Protein AF-A0AA44BCF9-F1 (afdb_monomer_lite)

Sequence (141 aa):
MGVAEGLFGTLADEVGYPYNHYNTQMFHSFSGGYASEASLCGALGVAATFVGAVLEPAEARPVIKEMMDWYKTADLPIYDSGNRPSGTTTVAKSTLCYDSVSKYIKADNLEYADGERKERCASVTADVSRYIVEVLNEKLG

Organism: NCBI:txid2565777

Foldseek 3Di:
DLLLCLQLVVCCVVPNPPSVVDDSVVLVCCPCNGPVPQAFQSLLVNLLVSLVVVDPPVVSVVLSVVLQVCQQADFDDPDDPVPQPVPHTDRQNHRTSCSRLVRRCVVVVHDPVDPNSVSRSSSVSVVSSVSSVVVVVVVPD

Structure (mmCIF, N/CA/C/O backbone):
data_AF-A0AA44BCF9-F1
#
_entry.id   AF-A0AA44BCF9-F1
#
loop_
_atom_site.group_PDB
_atom_site.id
_atom_site.type_symbol
_atom_site.label_atom_id
_atom_site.label_alt_id
_atom_site.label_comp_id
_atom_site.label_asym_id
_atom_site.label_entity_id
_atom_site.label_seq_id
_atom_site.pdbx_PDB_ins_code
_atom_site.Cartn_x
_atom_site.Cartn_y
_atom_site.Cartn_z
_atom_site.occupancy
_atom_site.B_iso_or_equiv
_atom_site.auth_seq_id
_atom_site.auth_comp_id
_atom_site.auth_asym_id
_atom_site.auth_atom_id
_atom_site.pdbx_PDB_model_num
ATOM 1 N N . MET A 1 1 ? -7.472 0.528 -5.945 1.00 62.50 1 MET A N 1
ATOM 2 C CA . MET A 1 1 ? -8.679 -0.280 -5.691 1.00 62.50 1 MET A CA 1
ATOM 3 C C . MET A 1 1 ? -8.399 -1.427 -4.731 1.00 62.50 1 MET A C 1
ATOM 5 O O . MET A 1 1 ? -9.071 -1.470 -3.719 1.00 62.50 1 MET A O 1
ATOM 9 N N . GLY A 1 2 ? -7.381 -2.272 -4.966 1.00 86.56 2 GLY A N 1
ATOM 10 C CA . GLY A 1 2 ? -7.133 -3.472 -4.143 1.00 86.56 2 GLY A CA 1
ATOM 11 C C . GLY A 1 2 ? -7.133 -3.265 -2.619 1.00 86.56 2 GLY A C 1
ATOM 12 O O . GLY A 1 2 ? -7.806 -4.017 -1.933 1.00 86.56 2 GLY A O 1
ATOM 13 N N . VAL A 1 3 ? -6.493 -2.207 -2.094 1.00 91.88 3 VAL A N 1
ATOM 14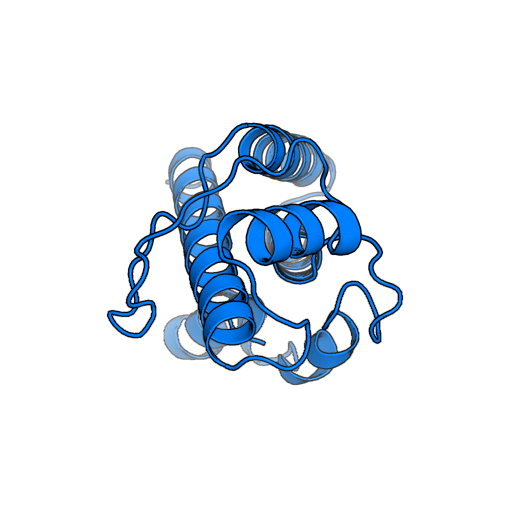 C CA . VAL A 1 3 ? -6.547 -1.911 -0.645 1.00 91.88 3 VAL A CA 1
ATOM 15 C C . VAL A 1 3 ? -7.963 -1.558 -0.179 1.00 91.88 3 VAL A C 1
ATOM 17 O O . VAL A 1 3 ? -8.382 -1.993 0.884 1.00 91.88 3 VAL A O 1
ATOM 20 N N . ALA A 1 4 ? -8.709 -0.773 -0.961 1.00 94.81 4 ALA A N 1
ATOM 21 C CA . ALA A 1 4 ? -10.055 -0.345 -0.583 1.00 94.81 4 ALA A CA 1
ATOM 22 C C . ALA A 1 4 ? -11.020 -1.533 -0.546 1.00 94.81 4 ALA A C 1
ATOM 24 O O . ALA A 1 4 ? -11.741 -1.686 0.430 1.00 94.81 4 ALA A O 1
ATOM 25 N N . GLU A 1 5 ? -10.994 -2.387 -1.571 1.00 95.25 5 GLU A N 1
ATOM 26 C CA . GLU A 1 5 ? -11.813 -3.605 -1.606 1.00 95.25 5 GLU A CA 1
ATOM 27 C C . GLU A 1 5 ? -11.397 -4.583 -0.504 1.00 95.25 5 GLU A C 1
ATOM 29 O O . GLU A 1 5 ? -12.237 -5.045 0.256 1.00 95.25 5 GLU A O 1
ATOM 34 N N . GLY A 1 6 ? -10.092 -4.828 -0.343 1.00 94.31 6 GLY A N 1
ATOM 35 C CA . GLY A 1 6 ? -9.588 -5.766 0.661 1.00 94.31 6 GLY A CA 1
ATOM 36 C C . GLY A 1 6 ? -9.859 -5.352 2.110 1.00 94.31 6 GLY A C 1
ATOM 37 O O . GLY A 1 6 ? -9.865 -6.217 2.982 1.00 94.31 6 GLY A O 1
ATOM 38 N N . LEU A 1 7 ? -10.088 -4.061 2.376 1.00 95.62 7 LEU A N 1
ATOM 39 C CA . LEU A 1 7 ? -10.362 -3.540 3.718 1.00 95.62 7 LEU A CA 1
ATOM 40 C C . LEU A 1 7 ? -11.829 -3.116 3.881 1.00 95.62 7 LEU A C 1
ATOM 42 O O . LEU A 1 7 ? -12.579 -3.758 4.609 1.00 95.62 7 LEU A O 1
ATOM 46 N N . PHE A 1 8 ? -12.258 -2.052 3.194 1.00 96.38 8 PHE A N 1
ATOM 47 C CA . PHE A 1 8 ? -13.635 -1.558 3.283 1.00 96.38 8 PHE A CA 1
ATOM 48 C C . PHE A 1 8 ? -14.638 -2.526 2.655 1.00 96.38 8 PHE A C 1
ATOM 50 O O . PHE A 1 8 ? -15.687 -2.740 3.249 1.00 96.38 8 PHE A O 1
ATOM 57 N N . GLY A 1 9 ? -14.324 -3.104 1.490 1.00 96.00 9 GLY A N 1
ATOM 58 C CA . GLY A 1 9 ? -15.202 -4.068 0.816 1.00 96.00 9 GLY A CA 1
ATOM 59 C C . GLY A 1 9 ? -15.420 -5.319 1.666 1.00 96.00 9 GLY A C 1
ATOM 60 O O . GLY A 1 9 ? -16.556 -5.654 1.980 1.00 96.00 9 GLY A O 1
ATOM 61 N N . THR A 1 10 ? -14.338 -5.924 2.163 1.00 95.69 10 THR A N 1
ATOM 62 C CA . THR A 1 10 ? -14.417 -7.072 3.083 1.00 95.69 10 THR A CA 1
ATOM 63 C C . THR A 1 10 ? -15.270 -6.767 4.319 1.00 95.69 10 THR A C 1
ATOM 65 O O . THR A 1 10 ? -16.131 -7.561 4.683 1.00 95.69 10 THR A O 1
ATOM 68 N N . LEU A 1 11 ? -15.084 -5.610 4.970 1.00 95.38 11 LEU A N 1
ATOM 69 C CA . LEU A 1 11 ? -15.916 -5.247 6.124 1.00 95.38 11 LEU A CA 1
ATOM 70 C C . LEU A 1 11 ? -17.363 -4.913 5.742 1.00 95.38 11 LEU A C 1
ATOM 72 O O . LEU A 1 11 ? -18.267 -5.129 6.548 1.00 95.38 11 LEU A O 1
ATOM 76 N N . ALA A 1 12 ? -17.611 -4.390 4.542 1.00 96.44 12 ALA A N 1
ATOM 77 C CA . ALA A 1 12 ? -18.965 -4.177 4.048 1.00 96.44 12 ALA A CA 1
ATOM 78 C C . ALA A 1 12 ? -19.724 -5.505 3.913 1.00 96.44 12 ALA A C 1
ATOM 80 O O . ALA A 1 12 ? -20.889 -5.560 4.307 1.00 96.44 12 ALA A O 1
ATOM 81 N N . ASP A 1 13 ? -19.056 -6.550 3.420 1.00 96.75 13 ASP A N 1
ATOM 82 C CA . ASP A 1 13 ? -19.635 -7.884 3.244 1.00 96.75 13 ASP A CA 1
ATOM 83 C C . ASP A 1 13 ? -19.820 -8.618 4.584 1.00 96.75 13 ASP A C 1
ATOM 85 O O . ASP A 1 13 ? -20.886 -9.177 4.841 1.00 96.75 13 ASP A O 1
ATOM 89 N N . GLU A 1 14 ? -18.812 -8.583 5.461 1.00 96.50 14 GLU A N 1
ATOM 90 C CA . GLU A 1 14 ? -18.799 -9.371 6.705 1.00 96.50 14 GLU A CA 1
ATOM 91 C C . GLU A 1 14 ? -19.484 -8.672 7.893 1.00 96.50 14 GLU A C 1
ATOM 93 O O . GLU A 1 14 ? -20.059 -9.327 8.762 1.00 96.50 14 GLU A O 1
ATOM 98 N N . VAL A 1 15 ? -19.421 -7.336 7.963 1.00 95.69 15 VAL A N 1
ATOM 99 C CA . VAL A 1 15 ? -19.918 -6.544 9.109 1.00 95.69 15 VAL A CA 1
ATOM 100 C C . VAL A 1 15 ? -21.111 -5.663 8.729 1.00 95.69 15 VAL A C 1
ATOM 102 O O . VAL A 1 15 ? -22.003 -5.435 9.548 1.00 95.69 15 VAL A O 1
ATOM 105 N N . GLY A 1 16 ? -21.171 -5.168 7.492 1.00 96.19 16 GLY A N 1
ATOM 106 C CA . GLY A 1 16 ? -22.231 -4.269 7.041 1.00 96.19 16 GLY A CA 1
ATOM 107 C C . GLY A 1 16 ? -21.984 -2.820 7.463 1.00 96.19 16 GLY A C 1
ATOM 108 O O . GLY A 1 16 ? -20.984 -2.216 7.079 1.00 96.19 16 GLY A O 1
ATOM 109 N N . TYR A 1 17 ? -22.916 -2.214 8.201 1.00 94.19 17 TYR A N 1
ATOM 110 C CA . TYR A 1 17 ? -22.813 -0.807 8.614 1.00 94.19 17 TYR A CA 1
ATOM 111 C C . TYR A 1 17 ? -21.722 -0.613 9.690 1.00 94.19 17 TYR A C 1
ATOM 113 O O . TYR A 1 17 ? -21.673 -1.409 10.628 1.00 94.19 17 TYR A O 1
ATOM 121 N N . PRO A 1 18 ? -20.889 0.451 9.633 1.00 93.44 18 PRO A N 1
ATOM 122 C CA . PRO A 1 18 ? -20.909 1.575 8.682 1.00 93.44 18 PRO A CA 1
ATOM 123 C C . PRO A 1 18 ? -20.104 1.348 7.388 1.00 93.44 18 PRO A C 1
ATOM 125 O O . PRO A 1 18 ? -20.037 2.238 6.542 1.00 93.44 18 PRO A O 1
ATOM 128 N N . TYR A 1 19 ? -19.476 0.188 7.216 1.00 94.62 19 TYR A N 1
ATOM 129 C CA . TYR A 1 19 ? -18.500 -0.058 6.152 1.00 94.62 19 TYR A CA 1
ATOM 130 C C . TYR A 1 19 ? -19.114 -0.140 4.753 1.00 94.62 19 TYR A C 1
ATOM 132 O O . TYR A 1 19 ? -18.532 0.360 3.792 1.00 94.62 19 TYR A O 1
ATOM 140 N N . ASN A 1 20 ? -20.335 -0.660 4.648 1.00 94.31 20 ASN A N 1
ATOM 141 C CA . ASN A 1 20 ? -21.091 -0.730 3.396 1.00 94.31 20 ASN A CA 1
ATOM 142 C C . ASN A 1 20 ? -21.566 0.634 2.849 1.00 94.31 20 ASN A C 1
ATOM 144 O O . ASN A 1 20 ? -22.125 0.688 1.754 1.00 94.31 20 ASN A O 1
ATOM 148 N N . HIS A 1 21 ? -21.346 1.739 3.572 1.00 93.69 21 HIS A N 1
ATOM 149 C CA . HIS A 1 21 ? -21.621 3.095 3.082 1.00 93.69 21 HIS A CA 1
ATOM 150 C C . HIS A 1 21 ? -20.420 3.738 2.370 1.00 93.69 21 HIS A C 1
ATOM 152 O O . HIS A 1 21 ? -20.587 4.752 1.686 1.00 93.69 21 HIS A O 1
ATOM 158 N N . TYR A 1 22 ? -19.213 3.178 2.497 1.00 92.31 22 TYR A N 1
ATOM 159 C CA . TYR A 1 22 ? -18.048 3.690 1.780 1.00 92.31 22 TYR A CA 1
ATOM 160 C C . TYR A 1 22 ? -18.031 3.161 0.346 1.00 92.31 22 TYR A C 1
ATOM 162 O O . TYR A 1 22 ? -17.884 1.968 0.101 1.00 92.31 22 TYR A O 1
ATOM 170 N N . ASN A 1 23 ? -18.125 4.066 -0.629 1.00 93.06 23 ASN A N 1
ATOM 171 C CA . ASN A 1 23 ? -17.964 3.708 -2.034 1.00 93.06 23 ASN A CA 1
ATOM 172 C C . ASN A 1 23 ? -16.479 3.475 -2.355 1.00 93.06 23 ASN A C 1
ATOM 174 O O . ASN A 1 23 ? -15.747 4.426 -2.632 1.00 93.06 23 ASN A O 1
ATOM 178 N N . THR A 1 24 ? -16.040 2.217 -2.379 1.00 94.56 24 THR A N 1
ATOM 179 C CA . THR A 1 24 ? -14.651 1.817 -2.669 1.00 94.56 24 THR A CA 1
ATOM 180 C C . THR A 1 24 ? -14.115 2.366 -3.998 1.00 94.56 24 THR A C 1
ATOM 182 O O . THR A 1 24 ? -12.915 2.636 -4.124 1.00 94.56 24 THR A O 1
ATOM 185 N N . GLN A 1 25 ? -14.987 2.625 -4.979 1.00 94.56 25 GLN A N 1
ATOM 186 C CA . GLN A 1 25 ? -14.603 3.171 -6.282 1.00 94.56 25 GLN A CA 1
ATOM 187 C C . GLN A 1 25 ? -14.023 4.586 -6.188 1.00 94.56 25 GLN A C 1
ATOM 189 O O . GLN A 1 25 ? -13.228 4.972 -7.048 1.00 94.56 25 GLN A O 1
ATOM 194 N N . MET A 1 26 ? -14.338 5.349 -5.132 1.00 94.56 26 MET A N 1
ATOM 195 C CA . MET A 1 26 ? -13.779 6.693 -4.932 1.00 94.56 26 MET A CA 1
ATOM 196 C C . MET A 1 26 ? -12.246 6.681 -4.846 1.00 94.56 26 MET A C 1
ATOM 198 O O . MET A 1 26 ? -11.578 7.633 -5.261 1.00 94.56 26 MET A O 1
ATOM 202 N N . PHE A 1 27 ? -11.669 5.573 -4.371 1.00 95.62 27 PHE A N 1
ATOM 203 C CA . PHE A 1 27 ? -10.229 5.407 -4.208 1.00 95.62 27 PHE A CA 1
ATOM 204 C C . PHE A 1 27 ? -9.485 5.166 -5.530 1.00 95.62 27 PHE A C 1
ATOM 206 O O . PHE A 1 27 ? -8.256 5.088 -5.536 1.00 95.62 27 PHE A O 1
ATOM 213 N N . HIS A 1 28 ? -10.175 5.104 -6.677 1.00 94.38 28 HIS A N 1
ATOM 214 C CA . HIS A 1 28 ? -9.511 5.168 -7.984 1.00 94.38 28 HIS A CA 1
ATOM 215 C C . HIS A 1 28 ? -8.718 6.462 -8.179 1.00 94.38 28 HIS A C 1
ATOM 217 O O . HIS A 1 28 ? -7.664 6.439 -8.820 1.00 94.38 28 HIS A O 1
ATOM 223 N N . SER A 1 29 ? -9.157 7.556 -7.553 1.00 95.12 29 SER A N 1
ATOM 224 C CA . SER A 1 29 ? -8.439 8.833 -7.557 1.00 95.12 29 SER A CA 1
ATOM 225 C C . SER A 1 29 ? -7.013 8.728 -6.995 1.00 95.12 29 SER A C 1
ATOM 227 O O . SER A 1 29 ? -6.149 9.483 -7.420 1.00 95.12 29 SER A O 1
ATOM 229 N N . PHE A 1 30 ? -6.718 7.746 -6.133 1.00 96.69 30 PHE A N 1
ATOM 230 C CA . PHE A 1 30 ? -5.403 7.543 -5.506 1.00 96.69 30 PHE A CA 1
ATOM 231 C C . PHE A 1 30 ? -4.412 6.813 -6.430 1.00 96.69 30 PHE A C 1
ATOM 233 O O . PHE A 1 30 ? -3.218 6.714 -6.123 1.00 96.69 30 PHE A O 1
ATOM 240 N N . SER A 1 31 ? -4.888 6.270 -7.555 1.00 93.88 31 SER A N 1
ATOM 241 C CA . SER A 1 31 ? -4.063 5.512 -8.496 1.00 93.88 31 SER A CA 1
ATOM 242 C C . SER A 1 31 ? -2.897 6.343 -9.041 1.00 93.88 31 SER A C 1
ATOM 244 O O . SER A 1 31 ? -2.988 7.557 -9.220 1.00 93.88 31 SER A O 1
ATOM 246 N N . GLY A 1 32 ? -1.751 5.685 -9.239 1.00 95.19 32 GLY A N 1
ATOM 247 C CA . GLY A 1 32 ? -0.539 6.346 -9.727 1.00 95.19 32 GLY A CA 1
ATOM 248 C C . GLY A 1 32 ? 0.042 7.404 -8.780 1.00 95.19 32 GLY A C 1
ATOM 249 O O . GLY A 1 32 ? 0.937 8.130 -9.189 1.00 95.19 32 GLY A O 1
ATOM 250 N N . GLY A 1 33 ? -0.417 7.475 -7.529 1.00 96.25 33 GLY A N 1
ATOM 251 C CA . GLY A 1 33 ? -0.021 8.507 -6.576 1.00 96.25 33 GLY A CA 1
ATOM 252 C C . GLY A 1 33 ? -0.811 9.795 -6.760 1.00 96.25 33 GLY A C 1
ATOM 253 O O . GLY A 1 33 ? -0.219 10.843 -7.000 1.00 96.25 33 GLY A O 1
ATOM 254 N N . TYR A 1 34 ? -2.135 9.678 -6.631 1.00 96.00 34 TYR A N 1
ATOM 255 C CA . TYR A 1 34 ? -3.146 10.693 -6.946 1.00 96.00 34 TYR A CA 1
ATOM 256 C C . TYR A 1 34 ? -3.178 11.086 -8.422 1.00 96.00 34 TYR A C 1
ATOM 258 O O . TYR A 1 34 ? -2.416 11.934 -8.857 1.00 96.00 34 TYR A O 1
ATOM 266 N N . ALA A 1 35 ? -4.072 10.464 -9.193 1.00 95.31 35 ALA A N 1
ATOM 267 C CA . ALA A 1 35 ? -4.260 10.733 -10.620 1.00 95.31 35 ALA A CA 1
ATOM 268 C C . ALA A 1 35 ? -2.960 10.702 -11.457 1.00 95.31 35 ALA A C 1
ATOM 270 O O . ALA A 1 35 ? -2.810 11.454 -12.410 1.00 95.31 35 ALA A O 1
ATOM 271 N N . SER A 1 36 ? -2.037 9.786 -11.141 1.00 94.75 36 SER A N 1
ATOM 272 C CA . SER A 1 36 ? -0.717 9.669 -11.795 1.00 94.75 36 SER A CA 1
ATOM 273 C C . SER A 1 36 ? 0.263 10.829 -11.570 1.00 94.75 36 SER A C 1
ATOM 275 O O . SER A 1 36 ? 1.306 10.858 -12.217 1.00 94.75 36 SER A O 1
ATOM 277 N N . GLU A 1 37 ? 0.023 11.697 -10.585 1.00 97.75 37 GLU A N 1
ATOM 278 C CA . GLU A 1 37 ? 0.980 12.733 -10.152 1.00 97.75 37 GLU A CA 1
ATOM 279 C C . GLU A 1 37 ? 2.230 12.154 -9.461 1.00 97.75 37 GLU A C 1
ATOM 281 O O . GLU A 1 37 ? 3.133 12.880 -9.051 1.00 97.75 37 GLU A O 1
ATOM 286 N N . ALA A 1 38 ? 2.288 10.828 -9.296 1.00 96.81 38 ALA A N 1
ATOM 287 C CA . ALA A 1 38 ? 3.411 10.100 -8.720 1.00 96.81 38 ALA A CA 1
ATOM 288 C C . ALA A 1 38 ? 3.781 10.544 -7.288 1.00 96.81 38 ALA A C 1
ATOM 290 O O . ALA A 1 38 ? 4.902 10.303 -6.829 1.00 96.81 38 ALA A O 1
ATOM 291 N N . SER A 1 39 ? 2.803 11.111 -6.567 1.00 98.06 39 SER A N 1
ATOM 292 C CA . SER A 1 39 ? 2.902 11.569 -5.176 1.00 98.06 39 SER A CA 1
ATOM 293 C C . SER A 1 39 ? 2.859 10.395 -4.179 1.00 98.06 39 SER A C 1
ATOM 295 O O . SER A 1 39 ? 3.492 9.374 -4.419 1.00 98.06 39 SER A O 1
ATOM 297 N N . LEU A 1 40 ? 2.148 10.488 -3.049 1.00 98.38 40 LEU A N 1
ATOM 298 C CA . LEU A 1 40 ? 2.023 9.393 -2.077 1.00 98.38 40 LEU A CA 1
ATOM 299 C C . LEU A 1 40 ? 1.538 8.100 -2.753 1.00 98.38 40 LEU A C 1
ATOM 301 O O . LEU A 1 40 ? 0.544 8.123 -3.472 1.00 98.38 40 LEU A O 1
ATOM 305 N N . CYS A 1 41 ? 2.197 6.964 -2.497 1.00 98.44 41 CYS A N 1
ATOM 306 C CA . CYS A 1 41 ? 1.763 5.666 -3.016 1.00 98.44 41 CYS A CA 1
ATOM 307 C C . CYS A 1 41 ? 0.282 5.412 -2.697 1.00 98.44 41 CYS A C 1
ATOM 309 O O . CYS A 1 41 ? -0.133 5.470 -1.539 1.00 98.44 41 CYS A O 1
ATOM 311 N N . GLY A 1 42 ? -0.513 5.102 -3.725 1.00 97.94 42 GLY A N 1
ATOM 312 C CA . GLY A 1 42 ? -1.960 4.949 -3.578 1.00 97.94 42 GLY A CA 1
ATOM 31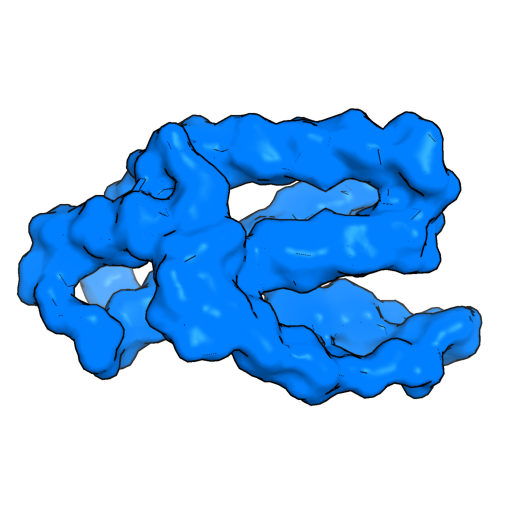3 C C . GLY A 1 42 ? -2.354 3.891 -2.545 1.00 97.94 42 GLY A C 1
ATOM 314 O O . GLY A 1 42 ? -3.297 4.111 -1.795 1.00 97.94 42 GLY A O 1
ATOM 315 N N . ALA A 1 43 ? -1.601 2.789 -2.439 1.00 98.19 43 ALA A N 1
ATOM 316 C CA . ALA A 1 43 ? -1.841 1.765 -1.421 1.00 98.19 43 ALA A CA 1
ATOM 317 C C . ALA A 1 43 ? -1.729 2.334 0.006 1.00 98.19 43 ALA A C 1
ATOM 319 O O . ALA A 1 43 ? -2.619 2.120 0.824 1.00 98.19 43 ALA A O 1
ATOM 320 N N . LEU A 1 44 ? -0.688 3.133 0.270 1.00 98.50 44 LEU A N 1
ATOM 321 C CA . LEU A 1 44 ? -0.483 3.798 1.560 1.00 98.50 44 LEU A CA 1
ATOM 322 C C . LEU A 1 44 ? -1.564 4.840 1.842 1.00 98.50 44 LEU A C 1
ATOM 324 O O . LEU A 1 44 ? -2.034 4.946 2.970 1.00 98.50 44 LEU A O 1
ATOM 328 N N . GLY A 1 45 ? -1.958 5.612 0.826 1.00 98.00 45 GLY A N 1
ATOM 329 C CA . GLY A 1 45 ? -3.013 6.612 0.967 1.00 98.00 45 GLY A CA 1
ATOM 330 C C . GLY A 1 45 ? -4.348 5.983 1.366 1.00 98.00 45 GLY A C 1
ATOM 331 O O . GLY A 1 45 ? -4.964 6.430 2.327 1.00 98.00 45 GLY A O 1
ATOM 332 N N . VAL A 1 46 ? -4.758 4.914 0.679 1.00 97.88 46 VAL A N 1
ATOM 333 C CA . VAL A 1 46 ? -6.013 4.210 0.983 1.00 97.88 46 VAL A CA 1
ATOM 334 C C . VAL A 1 46 ? -5.956 3.536 2.354 1.00 97.88 46 VAL A C 1
ATOM 336 O O . VAL A 1 46 ? -6.899 3.669 3.129 1.00 97.88 46 VAL A O 1
ATOM 339 N N . ALA A 1 47 ? -4.850 2.862 2.689 1.00 98.25 47 ALA A N 1
ATOM 340 C CA . ALA A 1 47 ? -4.687 2.229 3.998 1.00 98.25 47 ALA A CA 1
ATOM 341 C C . ALA A 1 47 ? -4.723 3.260 5.138 1.00 98.25 47 ALA A C 1
ATOM 343 O O . ALA A 1 47 ? -5.380 3.038 6.149 1.00 98.25 47 ALA A O 1
ATOM 344 N N . ALA A 1 48 ? -4.101 4.430 4.957 1.00 98.19 48 ALA A N 1
ATOM 345 C CA . ALA A 1 48 ? -4.173 5.508 5.938 1.00 98.19 48 ALA A CA 1
ATOM 346 C C . ALA A 1 48 ? -5.604 6.039 6.123 1.00 98.19 48 ALA A C 1
ATOM 348 O O . ALA A 1 48 ? -6.018 6.302 7.252 1.00 98.19 48 ALA A O 1
ATOM 349 N N . THR A 1 49 ? -6.376 6.164 5.035 1.00 96.94 49 THR A N 1
ATOM 350 C CA . THR A 1 49 ? -7.801 6.516 5.118 1.00 96.94 49 THR A CA 1
ATOM 351 C C . THR A 1 49 ? -8.599 5.453 5.865 1.00 96.94 49 THR A C 1
ATOM 353 O O . THR A 1 49 ? -9.427 5.807 6.697 1.00 96.94 49 THR A O 1
ATOM 356 N N . PHE A 1 50 ? -8.329 4.170 5.617 1.00 97.19 50 PHE A N 1
ATOM 357 C CA . PHE A 1 50 ? -8.978 3.074 6.332 1.00 97.19 50 PHE A CA 1
ATOM 358 C C . PHE A 1 50 ? -8.704 3.117 7.835 1.00 97.19 50 PHE A C 1
ATOM 360 O O . PHE A 1 50 ? -9.644 3.091 8.621 1.00 97.19 50 PHE A O 1
ATOM 367 N N . VAL A 1 51 ? -7.443 3.278 8.244 1.00 97.75 51 VAL A N 1
ATOM 368 C CA . VAL A 1 51 ? -7.079 3.394 9.666 1.00 97.75 51 VAL A CA 1
ATOM 369 C C . VAL A 1 51 ? -7.828 4.547 10.336 1.00 97.75 51 VAL A C 1
ATOM 371 O O . VAL A 1 51 ? -8.352 4.381 11.431 1.00 97.75 51 VAL A O 1
ATOM 374 N N . GLY A 1 52 ? -7.925 5.703 9.672 1.00 96.38 52 GLY A N 1
ATOM 375 C CA . GLY A 1 52 ? -8.689 6.846 10.182 1.00 96.38 52 GLY A CA 1
ATOM 376 C C . GLY A 1 52 ? -10.209 6.644 10.204 1.00 96.38 52 GLY A C 1
ATOM 377 O O . GLY A 1 52 ? -10.901 7.420 10.851 1.00 96.38 52 GLY A O 1
ATOM 378 N N . ALA A 1 53 ? -10.734 5.633 9.507 1.00 94.69 53 ALA A N 1
ATOM 379 C CA . ALA A 1 53 ? -12.146 5.263 9.559 1.00 94.69 53 ALA A CA 1
ATOM 380 C C . ALA A 1 53 ? -12.468 4.294 10.711 1.00 94.69 53 ALA A C 1
ATOM 382 O O . ALA A 1 53 ? -13.633 4.177 11.082 1.00 94.69 53 ALA A O 1
ATOM 383 N N . VAL A 1 54 ? -11.465 3.596 11.262 1.00 94.81 54 VAL A N 1
ATOM 384 C CA . VAL A 1 54 ? -11.656 2.577 12.315 1.00 94.81 54 VAL A CA 1
ATOM 385 C C . VAL A 1 54 ? -11.051 2.947 13.669 1.00 94.81 54 VAL A C 1
ATOM 387 O O . VAL A 1 54 ? -11.405 2.330 14.667 1.00 94.81 54 VAL A O 1
ATOM 390 N N . LEU A 1 55 ? -10.162 3.940 13.724 1.00 95.94 55 LEU A N 1
ATOM 391 C CA . LEU A 1 55 ? -9.544 4.432 14.956 1.00 95.94 55 LEU A CA 1
ATOM 392 C C . LEU A 1 55 ? -9.779 5.932 15.134 1.00 95.94 55 LEU A C 1
ATOM 394 O O . LEU A 1 55 ? -9.798 6.692 14.163 1.00 95.94 55 LEU A O 1
ATOM 398 N N . GLU A 1 56 ? -9.826 6.376 16.389 1.00 96.56 56 GLU A N 1
ATOM 399 C CA . GLU A 1 56 ? -9.818 7.801 16.712 1.00 96.56 56 GLU A CA 1
ATOM 400 C C . GLU A 1 56 ? -8.491 8.462 16.282 1.00 96.56 56 GLU A C 1
ATOM 402 O O . GLU A 1 56 ? -7.432 7.819 16.297 1.00 96.56 56 GLU A O 1
ATOM 407 N N . PRO A 1 57 ? -8.473 9.767 15.940 1.00 96.69 57 PRO A N 1
ATOM 408 C CA . PRO A 1 57 ? -7.298 10.423 15.357 1.00 96.69 57 PRO A CA 1
ATOM 409 C C . PRO A 1 57 ? -5.995 10.276 16.160 1.00 96.69 57 PRO A C 1
ATOM 411 O O . PRO A 1 57 ? -4.911 10.148 15.578 1.00 96.69 57 PRO A O 1
ATOM 414 N N . ALA A 1 58 ? -6.085 10.282 17.495 1.00 97.00 58 ALA A N 1
ATOM 415 C CA . ALA A 1 58 ? -4.932 10.122 18.383 1.00 97.00 58 ALA A CA 1
ATOM 416 C C . ALA A 1 58 ? -4.301 8.721 18.282 1.00 97.00 58 ALA A C 1
ATOM 418 O O . ALA A 1 58 ? -3.087 8.576 18.423 1.00 97.00 58 ALA A O 1
ATOM 419 N N . GLU A 1 59 ? -5.113 7.707 17.992 1.00 97.00 59 GLU A N 1
ATOM 420 C CA . GLU A 1 59 ? -4.707 6.308 17.884 1.00 97.00 59 GLU A CA 1
ATOM 421 C C . GLU A 1 59 ? -4.331 5.915 16.456 1.00 97.00 59 GLU A C 1
ATOM 423 O O . GLU A 1 59 ? -3.449 5.071 16.271 1.00 97.00 59 GLU A O 1
ATOM 428 N N . ALA A 1 60 ? -4.969 6.544 15.465 1.00 98.00 60 ALA A N 1
ATOM 429 C CA . ALA A 1 60 ? -4.713 6.346 14.045 1.00 98.00 60 ALA A CA 1
ATOM 430 C C . ALA A 1 60 ? -3.328 6.860 13.633 1.00 98.00 60 ALA A C 1
ATOM 432 O O . ALA A 1 60 ? -2.595 6.196 12.900 1.00 98.00 60 ALA A O 1
ATOM 433 N N . ARG A 1 61 ? -2.934 8.049 14.109 1.00 97.69 61 ARG A N 1
ATOM 434 C CA . ARG A 1 61 ? -1.702 8.715 13.655 1.00 97.69 61 ARG A CA 1
ATOM 435 C C . ARG A 1 61 ? -0.423 7.888 13.890 1.00 97.69 61 ARG A C 1
ATOM 437 O O . ARG A 1 61 ? 0.385 7.833 12.960 1.00 97.69 61 ARG A O 1
ATOM 444 N N . PRO A 1 62 ? -0.203 7.252 15.059 1.00 97.69 62 PRO A N 1
ATOM 445 C CA . PRO A 1 62 ? 0.940 6.360 15.261 1.00 97.69 62 PRO A CA 1
ATOM 446 C C . PRO A 1 62 ? 0.944 5.163 14.305 1.00 97.69 62 PRO A C 1
ATOM 448 O O . PRO A 1 62 ? 1.972 4.909 13.690 1.00 97.69 62 PRO A O 1
ATOM 451 N N . VAL A 1 63 ? -0.207 4.511 14.106 1.00 98.25 63 VAL A N 1
ATOM 452 C CA . VAL A 1 63 ? -0.361 3.343 13.215 1.00 98.25 63 VAL A CA 1
ATOM 453 C C . VAL A 1 63 ? -0.043 3.710 11.763 1.00 98.25 63 VAL A C 1
ATOM 455 O O . VAL A 1 63 ? 0.731 3.037 11.087 1.00 98.25 63 VAL A O 1
ATOM 458 N N . ILE A 1 64 ? -0.572 4.841 11.289 1.00 98.56 64 ILE A N 1
ATOM 459 C CA . ILE A 1 64 ? -0.277 5.348 9.944 1.00 98.56 64 ILE A CA 1
ATOM 460 C C . ILE A 1 64 ? 1.218 5.643 9.805 1.00 98.56 64 ILE A C 1
ATOM 462 O O . ILE A 1 64 ? 1.823 5.304 8.789 1.00 98.56 64 ILE A O 1
ATOM 466 N N . LYS A 1 65 ? 1.835 6.276 10.810 1.00 98.31 65 LYS A N 1
ATOM 467 C CA . LYS A 1 65 ? 3.268 6.584 10.777 1.00 98.31 65 LYS A CA 1
ATOM 468 C C . LYS A 1 65 ? 4.119 5.315 10.747 1.00 98.31 65 LYS A C 1
ATOM 470 O O . LYS A 1 65 ? 5.071 5.269 9.973 1.00 98.31 65 LYS A O 1
ATOM 475 N N . GLU A 1 66 ? 3.763 4.315 11.541 1.00 98.25 66 GLU A N 1
ATOM 476 C CA . GLU A 1 66 ? 4.434 3.021 11.571 1.00 98.25 66 GLU A CA 1
ATOM 477 C C . GLU A 1 66 ? 4.387 2.336 10.201 1.00 98.25 66 GLU A C 1
ATOM 479 O O . GLU A 1 66 ? 5.436 2.008 9.653 1.00 98.25 66 GLU A O 1
ATOM 484 N N . MET A 1 67 ? 3.210 2.259 9.570 1.00 98.50 67 MET A N 1
ATOM 485 C CA . MET A 1 67 ? 3.058 1.733 8.207 1.00 98.50 67 MET A CA 1
ATOM 486 C C . MET A 1 67 ? 3.923 2.480 7.187 1.00 98.50 67 MET A C 1
ATOM 488 O O . MET A 1 67 ? 4.570 1.865 6.337 1.00 98.50 67 MET A O 1
ATOM 492 N N . MET A 1 68 ? 3.960 3.812 7.257 1.00 98.62 68 MET A N 1
ATOM 493 C CA . MET A 1 68 ? 4.799 4.613 6.362 1.00 98.62 68 MET A CA 1
ATOM 494 C C . MET A 1 68 ? 6.290 4.342 6.600 1.00 98.62 68 MET A C 1
ATOM 496 O O . MET A 1 68 ? 7.068 4.316 5.646 1.00 98.62 68 MET A O 1
ATOM 500 N N . ASP A 1 69 ? 6.704 4.164 7.855 1.00 98.62 69 ASP A N 1
ATOM 501 C CA . ASP A 1 69 ? 8.083 3.855 8.229 1.00 98.62 69 ASP A CA 1
ATOM 502 C C . ASP A 1 69 ? 8.491 2.443 7.783 1.00 98.62 69 ASP A C 1
ATOM 504 O O . ASP A 1 69 ? 9.549 2.303 7.165 1.00 98.62 69 ASP A O 1
ATOM 508 N N . TRP A 1 70 ? 7.624 1.446 7.973 1.00 98.75 70 TRP A N 1
ATOM 509 C CA . TRP A 1 70 ? 7.790 0.087 7.457 1.00 98.75 70 TRP A CA 1
ATOM 510 C C . TRP A 1 70 ? 7.920 0.065 5.932 1.00 98.75 70 TRP A C 1
ATOM 512 O O . TRP A 1 70 ? 8.880 -0.489 5.404 1.00 98.75 70 TRP A O 1
ATOM 522 N N . TYR A 1 71 ? 7.031 0.741 5.200 1.00 98.75 71 TYR A N 1
ATOM 523 C CA . TYR A 1 71 ? 7.070 0.760 3.733 1.00 98.75 71 TYR A CA 1
ATOM 524 C C . TYR A 1 71 ? 8.405 1.274 3.172 1.00 98.75 71 TYR A C 1
ATOM 526 O O . TYR A 1 71 ? 8.876 0.840 2.119 1.00 98.75 71 TYR A O 1
ATOM 534 N N . LYS A 1 72 ? 9.037 2.225 3.869 1.00 98.75 72 LYS A N 1
ATOM 535 C CA . LYS A 1 72 ? 10.321 2.796 3.447 1.00 98.75 72 LYS A CA 1
ATOM 536 C C . LYS A 1 72 ? 11.482 1.813 3.593 1.00 98.75 72 LYS A C 1
ATOM 538 O O . LYS A 1 72 ? 12.487 2.003 2.904 1.00 98.75 72 LYS A O 1
ATOM 543 N N . THR A 1 73 ? 11.375 0.817 4.467 1.00 98.62 73 THR A N 1
ATOM 544 C CA . THR A 1 73 ? 12.461 -0.118 4.799 1.00 98.62 73 THR A CA 1
ATOM 545 C C . THR A 1 73 ? 12.198 -1.547 4.334 1.00 98.62 73 THR A C 1
ATOM 547 O O . THR A 1 73 ? 13.162 -2.283 4.134 1.00 98.62 73 THR A O 1
ATOM 550 N N . ALA A 1 74 ? 10.938 -1.923 4.115 1.00 98.50 74 ALA A N 1
ATOM 551 C CA . ALA A 1 74 ? 10.542 -3.238 3.636 1.00 98.50 74 ALA A CA 1
ATOM 552 C C . ALA A 1 74 ? 11.055 -3.508 2.216 1.00 98.50 74 ALA A C 1
ATOM 554 O O . ALA A 1 74 ? 11.016 -2.634 1.344 1.00 98.50 74 ALA A O 1
ATOM 555 N N . ASP A 1 75 ? 11.517 -4.737 1.990 1.00 98.31 75 ASP A N 1
ATOM 556 C CA . ASP A 1 75 ? 11.857 -5.226 0.659 1.00 98.31 75 ASP A CA 1
ATOM 557 C C . ASP A 1 75 ? 10.591 -5.767 -0.010 1.00 98.31 75 ASP A C 1
ATOM 559 O O . ASP A 1 75 ? 10.048 -6.789 0.401 1.00 98.31 75 ASP A O 1
ATOM 563 N N . LEU A 1 76 ? 10.059 -5.005 -0.968 1.00 98.00 76 LEU A N 1
ATOM 564 C CA . LEU A 1 76 ? 8.715 -5.196 -1.511 1.00 98.00 76 LEU A CA 1
ATOM 565 C C . LEU A 1 76 ? 8.746 -5.475 -3.018 1.00 98.00 76 LEU A C 1
ATOM 567 O O . LEU A 1 76 ? 9.527 -4.837 -3.743 1.00 98.00 76 LEU A O 1
ATOM 571 N N . PRO A 1 77 ? 7.814 -6.292 -3.537 1.00 97.38 77 PRO A N 1
ATOM 572 C CA . PRO A 1 77 ? 6.697 -6.951 -2.830 1.00 97.38 77 PRO A CA 1
ATOM 573 C C . PRO A 1 77 ? 7.082 -8.246 -2.082 1.00 97.38 77 PRO A C 1
ATOM 575 O O . PRO A 1 77 ? 7.973 -8.962 -2.522 1.00 97.38 77 PRO A O 1
ATOM 578 N N . ILE A 1 78 ? 6.375 -8.564 -0.991 1.00 96.75 78 ILE A N 1
ATOM 579 C CA . ILE A 1 78 ? 6.486 -9.832 -0.237 1.00 96.75 78 ILE A CA 1
ATOM 580 C C . ILE A 1 78 ? 5.493 -10.862 -0.791 1.00 96.75 78 ILE A C 1
ATOM 582 O O . ILE A 1 78 ? 5.832 -12.031 -0.958 1.00 96.75 78 ILE A O 1
ATOM 586 N N . TYR A 1 79 ? 4.265 -10.435 -1.084 1.00 94.38 79 TYR A N 1
ATOM 587 C CA . TYR A 1 79 ? 3.252 -11.256 -1.728 1.00 94.38 79 TYR A CA 1
ATOM 588 C C . TYR A 1 79 ? 3.657 -11.550 -3.172 1.00 94.38 79 TYR A C 1
ATOM 590 O O . TYR A 1 79 ? 3.874 -10.640 -3.979 1.00 94.38 79 TYR A O 1
ATOM 598 N N . ASP A 1 80 ? 3.730 -12.830 -3.519 1.00 87.38 80 ASP A N 1
ATOM 599 C CA . ASP A 1 80 ? 3.911 -13.270 -4.894 1.00 87.38 80 ASP A CA 1
ATOM 600 C C . ASP A 1 80 ? 2.560 -13.648 -5.501 1.00 87.38 80 ASP A C 1
ATOM 602 O O . ASP A 1 80 ? 1.897 -14.579 -5.047 1.00 87.38 80 ASP A O 1
ATOM 606 N N . SER A 1 81 ? 2.148 -12.911 -6.533 1.00 83.31 81 SER A N 1
ATOM 607 C CA . SER A 1 81 ? 0.938 -13.235 -7.287 1.00 83.31 81 SER A CA 1
ATOM 608 C C . SER A 1 81 ? 1.143 -14.401 -8.258 1.00 83.31 81 SER A C 1
ATOM 610 O O . SER A 1 81 ? 0.172 -14.856 -8.856 1.00 83.31 81 SER A O 1
ATOM 612 N N . GLY A 1 82 ? 2.38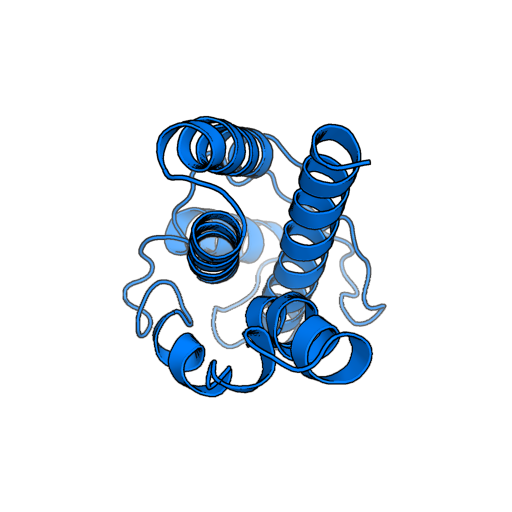7 -14.851 -8.467 1.00 87.00 82 GLY A N 1
ATOM 613 C CA . GLY A 1 82 ? 2.773 -15.792 -9.520 1.00 87.00 82 GLY A CA 1
ATOM 614 C C . GLY A 1 82 ? 2.871 -15.152 -10.911 1.00 87.00 82 GLY A C 1
ATOM 615 O O . GLY A 1 82 ? 3.285 -15.810 -11.861 1.00 87.00 82 GLY A O 1
ATOM 616 N N . ASN A 1 83 ? 2.530 -13.863 -11.037 1.00 88.50 83 ASN A N 1
ATOM 617 C CA . ASN A 1 83 ? 2.515 -13.120 -12.303 1.00 88.50 83 ASN A CA 1
ATOM 618 C C . ASN A 1 83 ? 3.727 -12.184 -12.471 1.00 88.50 83 ASN A C 1
ATOM 620 O O . ASN A 1 83 ? 3.711 -11.309 -13.337 1.00 88.50 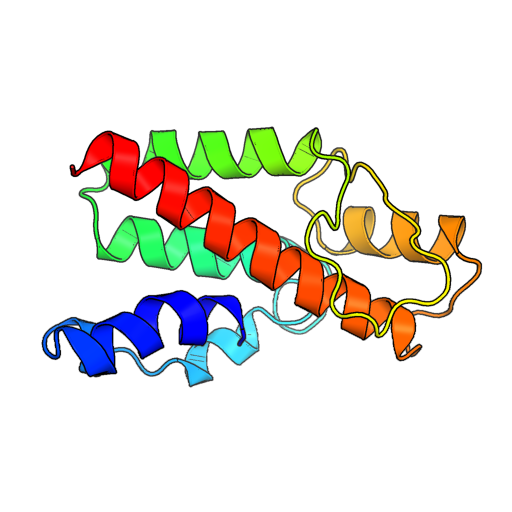83 ASN A O 1
ATOM 624 N N . ARG A 1 84 ? 4.765 -12.331 -11.636 1.00 90.75 84 ARG A N 1
ATOM 625 C CA . ARG A 1 84 ? 6.041 -11.604 -11.750 1.00 90.75 84 ARG A CA 1
ATOM 626 C C . ARG A 1 84 ? 7.196 -12.580 -11.971 1.00 90.75 84 ARG A C 1
ATOM 628 O O . ARG A 1 84 ? 7.745 -13.087 -10.993 1.00 90.75 84 ARG A O 1
ATOM 635 N N . PRO A 1 85 ? 7.570 -12.858 -13.229 1.00 82.88 85 PRO A N 1
ATOM 636 C CA . PRO A 1 85 ? 8.621 -13.819 -13.541 1.00 82.88 85 PRO A CA 1
ATOM 637 C C . PRO A 1 85 ? 9.980 -13.488 -12.920 1.00 82.88 85 PRO A C 1
ATOM 639 O O . PRO A 1 85 ? 10.726 -14.411 -12.600 1.00 82.88 85 PRO A O 1
ATOM 642 N N . SER A 1 86 ? 10.318 -12.205 -12.747 1.00 85.62 86 SER A N 1
ATOM 643 C CA . SER A 1 86 ? 11.619 -11.818 -12.194 1.00 85.62 86 SER A CA 1
ATOM 644 C C . SER A 1 86 ? 11.777 -12.144 -10.710 1.00 85.62 86 SER A C 1
ATOM 646 O O . SER A 1 86 ? 12.898 -12.312 -10.231 1.00 85.62 86 SER A O 1
ATOM 648 N N . GLY A 1 87 ? 10.667 -12.199 -9.963 1.00 89.00 87 GLY A N 1
ATOM 649 C CA . GLY A 1 87 ? 10.697 -12.252 -8.501 1.00 89.00 87 GLY A CA 1
ATOM 650 C C . GLY A 1 87 ? 11.405 -11.049 -7.863 1.00 89.00 87 GLY A C 1
ATOM 651 O O . GLY A 1 87 ? 11.729 -11.100 -6.678 1.00 89.00 87 GLY A O 1
ATOM 652 N N . THR A 1 88 ? 11.665 -9.980 -8.628 1.00 95.50 88 THR A N 1
ATOM 653 C CA . THR A 1 88 ? 12.435 -8.823 -8.173 1.00 95.50 88 THR A CA 1
ATOM 654 C C . THR A 1 88 ? 11.734 -8.162 -6.985 1.00 95.50 88 THR A C 1
ATOM 656 O O . THR A 1 88 ? 10.520 -7.942 -6.977 1.00 95.50 88 THR A O 1
ATOM 659 N N . THR A 1 89 ? 12.517 -7.794 -5.976 1.00 97.62 89 THR A N 1
ATOM 660 C CA . THR A 1 89 ? 12.081 -6.995 -4.829 1.00 97.62 89 THR A CA 1
ATOM 661 C C . THR A 1 89 ? 12.927 -5.735 -4.727 1.00 97.62 89 THR A C 1
ATOM 663 O O . THR A 1 89 ? 14.051 -5.651 -5.229 1.00 97.62 89 THR A O 1
ATOM 666 N N . THR A 1 90 ? 12.346 -4.682 -4.154 1.00 98.25 90 THR A N 1
ATOM 667 C CA . THR A 1 90 ? 13.041 -3.412 -3.948 1.00 98.25 90 THR A CA 1
ATOM 668 C C . THR A 1 90 ? 12.603 -2.733 -2.657 1.00 98.25 90 THR A C 1
ATOM 670 O O . THR A 1 90 ? 11.416 -2.65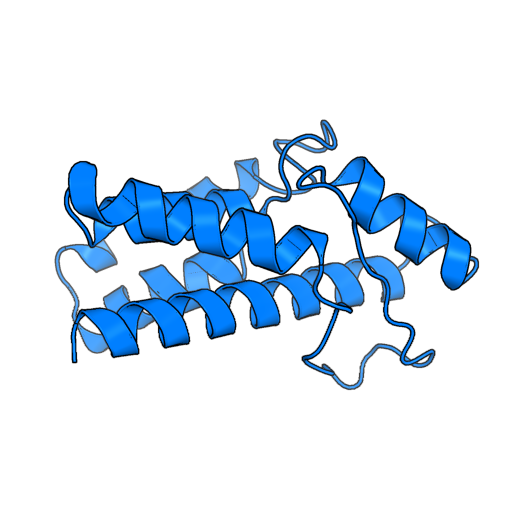5 -2.342 1.00 98.25 90 THR A O 1
ATOM 673 N N . VAL A 1 91 ? 13.561 -2.098 -1.979 1.00 98.62 91 VAL A N 1
ATOM 674 C CA . VAL A 1 91 ? 13.293 -1.199 -0.847 1.00 98.62 91 VAL A CA 1
ATOM 675 C C . VAL A 1 91 ? 13.059 0.223 -1.348 1.00 98.62 91 VAL A C 1
ATOM 677 O O . VAL A 1 91 ? 13.981 0.850 -1.885 1.00 98.62 91 VAL A O 1
ATOM 680 N N . ALA A 1 92 ? 11.859 0.775 -1.143 1.00 98.00 92 ALA A N 1
ATOM 681 C CA . ALA A 1 92 ? 11.472 2.079 -1.690 1.00 98.00 92 ALA A CA 1
ATOM 682 C C . ALA A 1 92 ? 12.336 3.240 -1.157 1.00 98.00 92 ALA A C 1
ATOM 684 O O . ALA A 1 92 ? 12.817 4.052 -1.950 1.00 98.00 92 ALA A O 1
ATOM 685 N N . LYS A 1 93 ? 12.615 3.278 0.157 1.00 98.25 93 LYS A N 1
ATOM 686 C CA . LYS A 1 93 ? 13.262 4.396 0.890 1.00 98.25 93 LYS A CA 1
ATOM 687 C C . LYS A 1 93 ? 12.468 5.712 0.913 1.00 98.25 93 LYS A C 1
ATOM 689 O O . LYS A 1 93 ? 12.963 6.716 1.413 1.00 98.25 93 LYS A O 1
ATOM 694 N N . SER A 1 94 ? 11.243 5.707 0.398 1.00 98.44 94 SER A N 1
ATOM 695 C CA . SER A 1 94 ? 10.341 6.856 0.304 1.00 98.44 94 SER A CA 1
ATOM 696 C C . SER A 1 94 ? 8.895 6.361 0.291 1.00 98.44 94 SER A C 1
ATOM 698 O O . SER A 1 94 ? 8.643 5.200 -0.030 1.00 98.44 94 SER A O 1
ATOM 700 N N . THR A 1 95 ? 7.947 7.227 0.641 1.00 98.56 95 THR A N 1
ATOM 701 C CA . THR A 1 95 ? 6.506 6.949 0.515 1.00 98.56 95 THR A CA 1
ATOM 702 C C . THR A 1 95 ? 5.956 7.345 -0.857 1.00 98.56 95 THR A C 1
ATOM 704 O O . THR A 1 95 ? 4.791 7.073 -1.160 1.00 98.56 95 THR A O 1
ATOM 707 N N . LEU A 1 96 ? 6.778 7.980 -1.699 1.00 98.69 96 LEU A N 1
ATOM 708 C CA . LEU A 1 96 ? 6.377 8.419 -3.026 1.00 98.69 96 LEU A CA 1
ATOM 709 C C . LEU A 1 96 ? 6.244 7.233 -3.990 1.00 98.69 96 LEU A C 1
ATOM 711 O O . LEU A 1 96 ? 7.104 6.351 -4.075 1.00 98.69 96 LEU A O 1
ATOM 715 N N . CYS A 1 97 ? 5.157 7.252 -4.754 1.00 98.44 97 CYS A N 1
ATOM 716 C CA . CYS A 1 97 ? 4.865 6.346 -5.850 1.00 98.44 97 CYS A CA 1
ATOM 717 C C . CYS A 1 97 ? 5.988 6.402 -6.888 1.00 98.44 97 CYS A C 1
ATOM 719 O O . CYS A 1 97 ? 6.479 5.349 -7.291 1.00 98.44 97 CYS A O 1
ATOM 721 N N . TYR A 1 98 ? 6.444 7.611 -7.250 1.00 98.31 98 TYR A N 1
ATOM 722 C CA . TYR A 1 98 ? 7.552 7.798 -8.186 1.00 98.31 98 TYR A CA 1
ATOM 723 C C . TYR A 1 98 ? 8.799 7.018 -7.763 1.00 98.31 98 TYR A C 1
ATOM 725 O O . TYR A 1 98 ? 9.294 6.195 -8.530 1.00 98.31 98 TYR A O 1
ATOM 733 N N . ASP A 1 99 ? 9.280 7.230 -6.537 1.00 98.50 99 ASP A N 1
ATOM 734 C CA . ASP A 1 99 ? 10.517 6.617 -6.047 1.00 98.50 99 ASP A CA 1
ATOM 735 C C . ASP A 1 99 ? 10.398 5.094 -5.972 1.00 98.50 99 ASP A C 1
ATOM 737 O O . ASP A 1 99 ? 11.294 4.363 -6.404 1.00 98.50 99 ASP A O 1
ATOM 741 N N . SER A 1 100 ? 9.270 4.608 -5.446 1.00 98.38 100 SER A N 1
ATOM 742 C CA . SER A 1 100 ? 9.028 3.175 -5.310 1.00 98.38 100 SER A CA 1
ATOM 743 C C . SER A 1 100 ? 8.941 2.478 -6.664 1.00 98.38 100 SER A C 1
ATOM 745 O O . SER A 1 100 ? 9.508 1.399 -6.825 1.00 98.38 100 SER A O 1
ATOM 747 N N . VAL A 1 101 ? 8.207 3.053 -7.617 1.00 98.12 101 VAL A N 1
ATOM 748 C CA . VAL A 1 101 ? 7.979 2.438 -8.926 1.00 98.12 101 VAL A CA 1
ATOM 749 C C . VAL A 1 101 ? 9.217 2.571 -9.804 1.00 98.12 101 VAL A C 1
ATOM 751 O O . VAL A 1 101 ? 9.636 1.583 -10.397 1.00 98.12 101 VAL A O 1
ATOM 754 N N . SER A 1 102 ? 9.852 3.744 -9.844 1.00 98.06 102 SER A N 1
ATOM 755 C CA . SER A 1 102 ? 11.036 3.983 -10.680 1.00 98.06 102 SER A CA 1
ATOM 756 C C . SER A 1 102 ? 12.216 3.106 -10.268 1.00 98.06 102 SER A C 1
ATOM 758 O O . SER A 1 102 ? 12.956 2.626 -11.125 1.00 98.06 102 SER A O 1
ATOM 760 N N . LYS A 1 103 ? 12.385 2.845 -8.964 1.00 98.19 103 LYS A N 1
ATOM 761 C CA . LYS A 1 103 ? 13.411 1.910 -8.487 1.00 98.19 103 LYS A CA 1
ATOM 762 C C . LYS A 1 103 ? 13.154 0.484 -8.979 1.00 98.19 103 LYS A C 1
ATOM 764 O O . LYS A 1 103 ? 14.098 -0.153 -9.432 1.00 98.19 103 LYS A O 1
ATOM 769 N N . TYR A 1 104 ? 11.910 0.011 -8.907 1.00 97.56 104 TYR A N 1
ATOM 770 C CA . TYR A 1 104 ? 11.539 -1.316 -9.401 1.00 97.56 104 TYR A CA 1
ATOM 771 C C . TYR A 1 104 ? 11.742 -1.433 -10.913 1.00 97.56 104 TYR A C 1
ATOM 773 O O . TYR A 1 104 ? 12.451 -2.319 -11.372 1.00 97.56 104 TYR A O 1
ATOM 781 N N . ILE A 1 105 ? 11.206 -0.470 -11.668 1.00 97.50 105 ILE A N 1
ATOM 782 C CA . ILE A 1 105 ? 11.369 -0.374 -13.122 1.00 97.50 105 ILE A CA 1
ATOM 783 C C . ILE A 1 105 ? 12.847 -0.465 -13.516 1.00 97.50 105 ILE A C 1
ATOM 785 O O . ILE A 1 105 ? 13.202 -1.210 -14.423 1.00 97.50 105 ILE A O 1
ATOM 789 N N . LYS A 1 106 ? 13.723 0.259 -12.809 1.00 97.88 106 LYS A N 1
ATOM 790 C CA . LYS A 1 106 ? 15.166 0.236 -13.069 1.00 97.88 106 LYS A CA 1
ATOM 791 C C . LYS A 1 106 ? 15.815 -1.106 -12.725 1.00 97.88 106 LYS A C 1
ATOM 793 O O . LYS A 1 106 ? 16.737 -1.509 -13.425 1.00 97.88 106 LYS A O 1
ATOM 798 N N . ALA A 1 107 ? 15.397 -1.749 -11.636 1.00 97.12 107 ALA A N 1
ATOM 799 C CA . ALA A 1 107 ? 15.951 -3.034 -11.211 1.00 97.12 107 ALA A CA 1
ATOM 800 C C . ALA A 1 107 ? 15.633 -4.150 -12.214 1.00 97.12 107 ALA A C 1
ATOM 802 O O . ALA A 1 107 ? 16.469 -5.020 -12.435 1.00 97.12 107 ALA A O 1
ATOM 803 N N . ASP A 1 108 ? 14.463 -4.067 -12.844 1.00 95.50 108 ASP A N 1
ATOM 804 C CA . ASP A 1 108 ? 13.911 -5.124 -13.690 1.00 95.50 108 ASP A CA 1
ATOM 805 C C . ASP A 1 108 ? 13.932 -4.776 -15.192 1.00 95.50 108 ASP A C 1
ATOM 807 O O . ASP A 1 108 ? 13.426 -5.518 -16.025 1.00 95.50 108 ASP A O 1
ATOM 811 N N . ASN A 1 109 ? 14.541 -3.636 -15.546 1.00 96.25 109 ASN A N 1
ATOM 812 C CA . ASN A 1 109 ? 14.641 -3.110 -16.911 1.00 96.25 109 ASN A CA 1
ATOM 813 C C . ASN A 1 109 ? 13.290 -3.066 -17.653 1.00 96.25 109 ASN A C 1
ATOM 815 O O . ASN A 1 109 ? 13.171 -3.501 -18.798 1.00 96.25 109 ASN A O 1
ATOM 819 N N . LEU A 1 110 ? 12.279 -2.531 -16.974 1.00 96.31 110 LEU A N 1
ATOM 820 C CA . LEU A 1 110 ? 10.921 -2.394 -17.493 1.00 96.31 110 LEU A CA 1
ATOM 821 C C . LEU A 1 110 ? 10.660 -0.973 -18.006 1.00 96.31 110 LEU A C 1
ATOM 823 O O . LEU A 1 110 ? 11.438 -0.042 -17.792 1.00 96.31 110 LEU A O 1
ATOM 827 N N . GLU A 1 111 ? 9.501 -0.785 -18.617 1.00 96.38 111 GLU A N 1
ATOM 828 C CA . GLU A 1 111 ? 8.863 0.504 -18.828 1.00 96.38 111 GLU A CA 1
ATOM 829 C C . GLU A 1 111 ? 7.713 0.718 -17.838 1.00 96.38 111 GLU A C 1
ATOM 831 O O . GLU A 1 111 ? 7.172 -0.205 -17.223 1.00 96.38 111 GLU A O 1
ATOM 836 N N . TYR A 1 112 ? 7.272 1.970 -17.688 1.00 93.62 112 TYR A N 1
ATOM 837 C CA . TYR A 1 112 ? 6.117 2.252 -16.838 1.00 93.62 112 TYR A CA 1
ATOM 838 C C . TYR A 1 112 ? 4.867 1.519 -17.335 1.00 93.62 112 TYR A C 1
ATOM 840 O O . TYR A 1 112 ? 4.087 1.034 -16.524 1.00 93.62 112 TYR A O 1
ATOM 848 N N . ALA A 1 113 ? 4.640 1.403 -18.643 1.00 94.69 113 ALA A N 1
ATOM 849 C CA . ALA A 1 113 ? 3.422 0.785 -19.167 1.00 94.69 113 ALA A CA 1
ATOM 850 C C . ALA A 1 113 ? 3.335 -0.738 -18.932 1.00 94.69 113 ALA A C 1
ATOM 852 O O . ALA A 1 113 ? 2.225 -1.283 -19.012 1.00 94.69 113 ALA A O 1
ATOM 853 N N . ASP A 1 114 ? 4.453 -1.383 -18.585 1.00 95.44 114 ASP A N 1
ATOM 854 C CA . ASP A 1 114 ? 4.580 -2.836 -18.534 1.00 95.44 114 ASP A CA 1
ATOM 855 C C . ASP A 1 114 ? 3.631 -3.497 -17.537 1.00 95.44 114 ASP A C 1
ATOM 857 O O . ASP A 1 114 ? 3.359 -2.994 -16.438 1.00 95.44 114 ASP A O 1
ATOM 861 N N . GLY A 1 115 ? 3.124 -4.665 -17.939 1.00 94.81 115 GLY A N 1
ATOM 862 C CA . GLY A 1 115 ? 2.237 -5.490 -17.121 1.00 94.81 115 GLY A CA 1
ATOM 863 C C . GLY A 1 115 ? 2.900 -5.910 -15.814 1.00 94.81 115 GLY A C 1
ATOM 864 O O . GLY A 1 115 ? 2.310 -5.737 -14.754 1.00 94.81 115 GLY A O 1
ATOM 865 N N . GLU A 1 116 ? 4.159 -6.340 -15.867 1.00 94.38 116 GLU A N 1
ATOM 866 C CA . GLU A 1 116 ? 4.921 -6.773 -14.690 1.00 94.38 116 GLU A CA 1
ATOM 867 C C . GLU A 1 116 ? 5.061 -5.666 -13.634 1.00 94.38 116 GLU A C 1
ATOM 869 O O . GLU A 1 116 ? 4.866 -5.896 -12.438 1.00 94.38 116 GLU A O 1
ATOM 874 N N . ARG A 1 117 ? 5.262 -4.415 -14.066 1.00 95.12 117 ARG A N 1
ATOM 875 C CA . ARG A 1 117 ? 5.239 -3.252 -13.169 1.00 95.12 117 ARG A CA 1
ATOM 876 C C . ARG A 1 117 ? 3.881 -3.112 -12.477 1.00 95.12 117 ARG A C 1
ATOM 878 O O . ARG A 1 117 ? 3.824 -2.839 -11.275 1.00 95.12 117 ARG A O 1
ATOM 885 N N . LYS A 1 118 ? 2.776 -3.264 -13.216 1.00 95.25 118 LYS A N 1
ATOM 886 C CA . LYS A 1 118 ? 1.413 -3.182 -12.658 1.00 95.25 118 LYS A CA 1
ATOM 887 C C . LYS A 1 118 ? 1.146 -4.323 -11.673 1.00 95.25 118 LYS A C 1
ATOM 889 O O . LYS A 1 118 ? 0.632 -4.050 -10.589 1.00 95.25 118 LYS A O 1
ATOM 894 N N . GLU A 1 119 ? 1.574 -5.543 -11.990 1.00 96.00 119 GLU A N 1
ATOM 895 C CA . GLU A 1 119 ? 1.505 -6.707 -11.094 1.00 96.00 119 GLU A CA 1
ATOM 896 C C . GLU A 1 119 ? 2.304 -6.482 -9.805 1.00 96.00 119 GLU A C 1
ATOM 898 O O . GLU A 1 119 ? 1.836 -6.792 -8.704 1.00 96.00 119 GLU A O 1
ATOM 903 N N . ARG A 1 120 ? 3.475 -5.841 -9.897 1.00 96.56 120 ARG A N 1
ATOM 904 C CA . ARG A 1 120 ? 4.226 -5.400 -8.716 1.00 96.56 120 ARG A CA 1
ATOM 905 C C . ARG A 1 120 ? 3.434 -4.412 -7.867 1.00 96.56 120 ARG A C 1
ATOM 907 O O . ARG A 1 120 ? 3.380 -4.566 -6.650 1.00 96.56 120 ARG A O 1
ATOM 914 N N . CYS A 1 121 ? 2.804 -3.402 -8.467 1.00 96.88 121 CYS A N 1
ATOM 915 C CA . CYS A 1 121 ? 1.944 -2.467 -7.729 1.00 96.88 121 CYS A CA 1
ATOM 916 C C . CYS A 1 121 ? 0.739 -3.164 -7.070 1.00 96.88 121 CYS A C 1
ATOM 918 O O . CYS A 1 121 ? 0.352 -2.786 -5.961 1.00 96.88 121 CYS A O 1
ATOM 920 N N . ALA A 1 122 ? 0.161 -4.173 -7.725 1.00 96.19 122 ALA A N 1
ATOM 921 C CA . ALA A 1 122 ? -0.926 -4.977 -7.173 1.00 96.19 122 ALA A CA 1
ATOM 922 C C . ALA A 1 122 ? -0.464 -5.830 -5.981 1.00 96.19 122 ALA A C 1
ATOM 924 O O . ALA A 1 122 ? -1.170 -5.934 -4.983 1.00 96.19 122 ALA A O 1
ATOM 925 N N . SER A 1 123 ? 0.750 -6.369 -6.021 1.00 96.75 123 SER A N 1
ATOM 926 C CA . SER A 1 123 ? 1.261 -7.161 -4.898 1.00 96.75 123 SER A CA 1
ATOM 927 C C . SER A 1 123 ? 1.715 -6.314 -3.720 1.00 96.75 123 SER A C 1
ATOM 929 O O . SER A 1 123 ? 1.389 -6.636 -2.588 1.00 96.75 123 SER A O 1
ATOM 931 N N . VAL A 1 124 ? 2.316 -5.149 -3.972 1.00 97.50 124 VAL A N 1
ATOM 932 C CA . VAL A 1 124 ? 2.555 -4.164 -2.904 1.00 97.50 124 VAL A CA 1
ATOM 933 C C . VAL A 1 124 ? 1.248 -3.679 -2.274 1.00 97.50 124 VAL A C 1
ATOM 935 O O . VAL A 1 124 ? 1.206 -3.383 -1.085 1.00 97.50 124 VAL A O 1
ATOM 938 N N . THR A 1 125 ? 0.164 -3.616 -3.049 1.00 97.62 125 THR A N 1
ATOM 939 C CA . THR A 1 125 ? -1.175 -3.358 -2.505 1.00 97.62 125 THR A CA 1
ATOM 940 C C . THR A 1 125 ? -1.593 -4.460 -1.526 1.00 97.62 125 THR A C 1
ATOM 942 O O . THR A 1 125 ? -2.041 -4.130 -0.431 1.00 97.62 125 THR A O 1
ATOM 945 N N . ALA A 1 126 ? -1.394 -5.735 -1.872 1.00 96.94 126 ALA A N 1
ATOM 946 C CA . ALA A 1 126 ? -1.663 -6.852 -0.967 1.00 96.94 126 ALA A CA 1
ATOM 947 C C . ALA A 1 126 ? -0.793 -6.794 0.302 1.00 96.94 126 ALA A C 1
ATOM 949 O O . ALA A 1 126 ? -1.314 -6.960 1.402 1.00 96.94 126 ALA A O 1
ATOM 950 N N . ASP A 1 127 ? 0.497 -6.474 0.170 1.00 98.12 127 ASP A N 1
ATOM 951 C CA . ASP A 1 127 ? 1.415 -6.354 1.309 1.00 98.12 127 ASP A CA 1
ATOM 952 C C . ASP A 1 127 ? 1.001 -5.247 2.278 1.00 98.12 127 ASP A C 1
ATOM 954 O O . ASP A 1 127 ? 0.985 -5.456 3.488 1.00 98.12 127 ASP A O 1
ATOM 958 N N . VAL A 1 128 ? 0.635 -4.072 1.756 1.00 98.44 128 VAL A N 1
ATOM 959 C CA . VAL A 1 128 ? 0.162 -2.946 2.576 1.00 98.44 128 VAL A CA 1
ATOM 960 C C . VAL A 1 128 ? -1.150 -3.299 3.279 1.00 98.44 128 VAL A C 1
ATOM 962 O O . VAL A 1 128 ? -1.302 -2.999 4.462 1.00 98.44 128 VAL A O 1
ATOM 965 N N . SER A 1 129 ? -2.084 -3.957 2.582 1.00 97.81 129 SER A N 1
ATOM 966 C CA . SER A 1 129 ? -3.327 -4.449 3.186 1.00 97.81 129 SER A CA 1
ATOM 967 C C . SER A 1 129 ? -3.063 -5.456 4.301 1.00 97.81 129 SER A C 1
ATOM 969 O O . SER A 1 129 ? -3.635 -5.325 5.379 1.00 97.81 129 SER A O 1
ATOM 971 N N . ARG A 1 130 ? -2.180 -6.436 4.076 1.00 97.50 130 ARG A N 1
ATOM 972 C CA . ARG A 1 130 ? -1.822 -7.425 5.097 1.00 97.50 130 ARG A CA 1
ATOM 973 C C . ARG A 1 130 ? -1.197 -6.749 6.310 1.00 97.50 130 ARG A C 1
ATOM 975 O O . ARG A 1 130 ? -1.669 -6.952 7.421 1.00 97.50 130 ARG A O 1
ATOM 982 N N . TYR A 1 131 ? -0.188 -5.909 6.078 1.00 98.06 131 TYR A N 1
ATOM 983 C CA . TYR A 1 131 ? 0.542 -5.230 7.140 1.00 98.06 131 TYR A CA 1
ATOM 984 C C . TYR A 1 131 ? -0.394 -4.407 8.027 1.00 98.06 131 TYR A C 1
ATOM 986 O O . TYR A 1 131 ? -0.320 -4.490 9.249 1.00 98.06 131 TYR A O 1
ATOM 994 N N . ILE A 1 132 ? -1.320 -3.641 7.438 1.00 97.69 132 ILE A N 1
ATOM 995 C CA . ILE A 1 132 ? -2.215 -2.814 8.250 1.00 97.69 132 ILE A CA 1
ATOM 996 C C . ILE A 1 132 ? -3.235 -3.641 9.035 1.00 97.69 132 ILE A C 1
ATOM 998 O O . ILE A 1 132 ? -3.569 -3.271 10.156 1.00 97.69 132 ILE A O 1
ATOM 1002 N N . VAL A 1 133 ? -3.700 -4.766 8.485 1.00 96.56 133 VAL A N 1
ATOM 1003 C CA . VAL A 1 133 ? -4.576 -5.702 9.204 1.00 96.56 133 VAL A CA 1
ATOM 1004 C C . VAL A 1 133 ? -3.834 -6.353 10.370 1.00 96.56 133 VAL A C 1
ATOM 1006 O O . VAL A 1 133 ? -4.392 -6.420 11.458 1.00 96.56 133 VAL A O 1
ATOM 1009 N N . GLU A 1 134 ? -2.583 -6.779 10.177 1.00 96.88 134 GLU A N 1
ATOM 1010 C CA . GLU A 1 134 ? -1.732 -7.330 11.243 1.00 96.88 134 GLU A CA 1
ATOM 1011 C C . GLU A 1 134 ? -1.589 -6.322 12.397 1.00 96.88 134 GLU A C 1
ATOM 1013 O O . GLU A 1 134 ? -1.944 -6.636 13.532 1.00 96.88 134 GLU A O 1
ATOM 1018 N N . VAL A 1 135 ? -1.201 -5.078 12.092 1.00 96.94 135 VAL A N 1
ATOM 1019 C CA . VAL A 1 135 ? -1.045 -4.005 13.094 1.00 96.94 135 VAL A CA 1
ATOM 1020 C C . VAL A 1 135 ? -2.362 -3.678 13.809 1.00 96.94 135 VAL A C 1
ATOM 1022 O O . VAL A 1 135 ? -2.382 -3.448 15.018 1.00 96.94 135 VAL A O 1
ATOM 1025 N N . LEU A 1 136 ? -3.484 -3.631 13.083 1.00 95.75 136 LEU A N 1
ATOM 1026 C CA . LEU A 1 136 ? -4.789 -3.349 13.687 1.00 95.75 136 LEU A CA 1
ATOM 1027 C C . LEU A 1 136 ? -5.271 -4.501 14.569 1.00 95.75 136 LEU A C 1
ATOM 1029 O O . LEU A 1 136 ? -5.796 -4.239 15.647 1.00 95.75 136 LEU A O 1
ATOM 1033 N N . ASN A 1 137 ? -5.060 -5.751 14.158 1.00 94.88 137 ASN A N 1
ATOM 1034 C CA . ASN A 1 137 ? -5.417 -6.920 14.958 1.00 94.88 137 ASN A CA 1
ATOM 1035 C C . ASN A 1 137 ? -4.599 -6.993 16.250 1.00 94.88 137 ASN A C 1
ATOM 1037 O O . ASN A 1 137 ? -5.162 -7.297 17.291 1.00 94.88 137 ASN A O 1
ATOM 1041 N N . GLU A 1 138 ? -3.306 -6.663 16.213 1.00 94.56 138 GLU A N 1
ATOM 1042 C CA . GLU A 1 138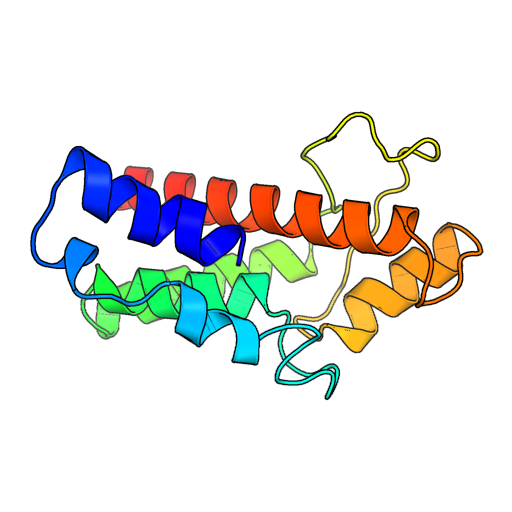 ? -2.474 -6.582 17.424 1.00 94.56 138 GLU A CA 1
ATOM 1043 C C . GLU A 1 138 ? -2.931 -5.481 18.392 1.00 94.56 138 GLU A C 1
ATOM 1045 O O . GLU A 1 138 ? -2.700 -5.570 19.596 1.00 94.56 138 GLU A O 1
ATOM 1050 N N . LYS A 1 139 ? -3.560 -4.423 17.871 1.00 88.94 139 LYS A N 1
ATOM 1051 C CA . LYS A 1 139 ? -4.026 -3.284 18.666 1.00 88.94 139 LYS A CA 1
ATOM 1052 C C . LYS A 1 139 ? -5.449 -3.452 19.204 1.00 88.94 139 LYS A C 1
ATOM 1054 O O . LYS A 1 139 ? -5.757 -2.899 20.258 1.00 88.94 139 LYS A O 1
ATOM 1059 N N . LEU A 1 140 ? -6.318 -4.116 18.443 1.00 85.75 140 LEU A N 1
ATOM 1060 C CA . LEU A 1 140 ? -7.757 -4.222 18.707 1.00 85.75 140 LEU A CA 1
ATOM 1061 C C . LEU A 1 140 ? -8.193 -5.601 19.224 1.00 85.75 140 LEU A C 1
ATOM 1063 O O . LEU A 1 140 ? -9.300 -5.702 19.754 1.00 85.75 140 LEU A O 1
ATOM 1067 N N . GLY A 1 141 ? -7.374 -6.639 19.033 1.00 72.56 141 GLY A N 1
ATOM 1068 C CA . GLY A 1 141 ? -7.584 -7.992 19.564 1.00 72.56 141 GLY A CA 1
ATOM 1069 C C . GLY A 1 141 ? -6.991 -8.172 20.953 1.00 72.56 141 GLY A C 1
ATOM 1070 O O . GLY A 1 141 ? -7.594 -8.948 21.727 1.00 72.56 141 GLY A O 1
#

Radius of gyration: 14.87 Å; chains: 1; bounding box: 39×28×39 Å

InterPro domains:
  IPR010181 CGCAxxGCC motif [PF09719] (4-134)
  IPR036280 Multiheme cytochrome superfamily [SSF48695] (2-139)

Secondary structure (DSSP, 8-state):
-HHHIIIIIHHHHHT-TTGGGS-GGGGGGGTTTTTTS--B-HHHHHHHHHHHHHS-HHHHHHHHHHHHHHHHHS-B--S--S--TT---B--SSSBHHHHHHHHHHHHT--TT-HHHHHHHHHHHHHHHHHHHHHHHHHH-

pLDDT: mean 95.49, std 4.61, range [62.5, 98.75]